Protein AF-A0A3C1JZ47-F1 (afdb_monomer)

pLDDT: mean 75.46, std 17.61, range [38.47, 93.56]

Secondary structure (DSSP, 8-state):
-----------------EEEEEEEETTTTEEEEEEEETTTEEEEEETTEEEESSHHHHHHHHHHH--S--S---SSSSTHHHHHHHHHHHHHHHHHHHT-

Nearest PDB structures (foldseek):
  8k2v-assembly1_A  TM=4.745E-01  e=4.290E+00  Homo sapiens

Structure (mmCIF, N/CA/C/O backbone):
data_AF-A0A3C1JZ47-F1
#
_entry.id   AF-A0A3C1JZ47-F1
#
loop_
_atom_site.group_PDB
_atom_site.id
_atom_site.type_symbol
_atom_site.label_atom_id
_atom_site.label_alt_id
_atom_site.label_comp_id
_atom_site.label_asym_id
_atom_site.label_entity_id
_atom_site.label_seq_id
_atom_site.pdbx_PDB_ins_code
_atom_site.Cartn_x
_atom_site.Cartn_y
_atom_site.Cartn_z
_atom_site.occupancy
_atom_site.B_iso_or_equiv
_atom_site.auth_seq_id
_atom_site.auth_comp_id
_atom_site.auth_asym_id
_atom_site.auth_atom_id
_atom_site.pdbx_PDB_model_num
ATOM 1 N N . MET A 1 1 ? -37.306 -38.841 8.068 1.00 40.56 1 MET A N 1
ATOM 2 C CA . MET A 1 1 ? -35.956 -38.270 8.244 1.00 40.56 1 MET A CA 1
ATOM 3 C C . MET A 1 1 ? -36.072 -36.810 7.842 1.00 40.56 1 MET A C 1
ATOM 5 O O . MET A 1 1 ? -36.019 -36.513 6.664 1.00 40.56 1 MET A O 1
ATOM 9 N N . THR A 1 2 ? -36.665 -35.956 8.673 1.00 45.59 2 THR A N 1
ATOM 10 C CA . THR A 1 2 ? -36.081 -35.340 9.881 1.00 45.59 2 THR A CA 1
ATOM 11 C C . THR A 1 2 ? -34.808 -34.577 9.540 1.00 45.59 2 THR A C 1
ATOM 13 O O . THR A 1 2 ? -33.796 -35.193 9.233 1.00 45.59 2 THR A O 1
ATOM 16 N N . GLY A 1 3 ? -34.884 -33.251 9.613 1.00 41.22 3 GLY A N 1
ATOM 17 C CA . GLY A 1 3 ? -33.744 -32.358 9.442 1.00 41.22 3 GLY A CA 1
ATOM 18 C C . GLY A 1 3 ? -34.155 -30.895 9.558 1.00 41.22 3 GLY A C 1
ATOM 19 O O . GLY A 1 3 ? -33.942 -30.127 8.632 1.00 41.22 3 GLY A O 1
ATOM 20 N N . ALA A 1 4 ? -34.811 -30.529 10.662 1.00 57.59 4 ALA A N 1
ATOM 21 C CA . ALA A 1 4 ? -34.908 -29.134 11.071 1.00 57.59 4 ALA A CA 1
ATOM 22 C C . ALA A 1 4 ? -33.531 -28.699 11.587 1.00 57.59 4 ALA A C 1
ATOM 24 O O . ALA A 1 4 ? -32.958 -29.399 12.421 1.00 57.59 4 ALA A O 1
ATOM 25 N N . ILE A 1 5 ? -33.023 -27.557 11.129 1.00 56.59 5 ILE A N 1
ATOM 26 C CA . ILE A 1 5 ? -31.923 -26.867 11.803 1.00 56.59 5 ILE A CA 1
ATOM 27 C C . ILE A 1 5 ? -32.477 -25.520 12.251 1.00 56.5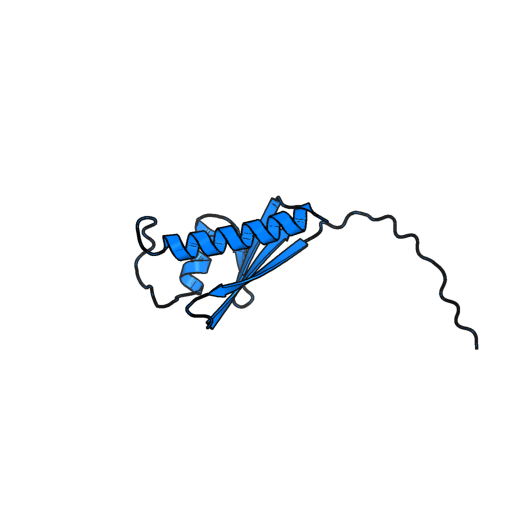9 5 ILE A C 1
ATOM 29 O O . ILE A 1 5 ? -32.847 -24.675 11.438 1.00 56.59 5 ILE A O 1
ATOM 33 N N . VAL A 1 6 ? -32.616 -25.392 13.567 1.00 50.47 6 VAL A N 1
ATOM 34 C CA . VAL A 1 6 ? -33.060 -24.197 14.279 1.00 50.47 6 VAL A CA 1
ATOM 35 C C . VAL A 1 6 ? -31.853 -23.593 14.994 1.00 50.47 6 VAL A C 1
ATOM 37 O O . VAL A 1 6 ? -31.134 -24.314 15.677 1.00 50.47 6 VAL A O 1
ATOM 40 N N . ALA A 1 7 ? -31.762 -22.266 14.864 1.00 52.81 7 ALA A N 1
ATOM 41 C CA . ALA A 1 7 ? -31.150 -21.264 15.741 1.00 52.81 7 ALA A CA 1
ATOM 42 C C . ALA A 1 7 ? -29.630 -21.245 15.937 1.00 52.81 7 ALA A C 1
ATOM 44 O O . ALA A 1 7 ? -29.087 -22.152 16.543 1.00 52.81 7 ALA A O 1
ATOM 45 N N . PHE A 1 8 ? -29.033 -20.078 15.655 1.00 45.06 8 PHE A N 1
ATOM 46 C CA . PHE A 1 8 ? -28.242 -19.335 16.641 1.00 45.06 8 PHE A CA 1
ATOM 47 C C . PHE A 1 8 ? -28.512 -17.832 16.476 1.00 45.06 8 PHE A C 1
ATOM 49 O O . PHE A 1 8 ? -28.330 -17.272 15.401 1.00 45.06 8 PHE A O 1
ATOM 56 N N . HIS A 1 9 ? -28.975 -17.188 17.550 1.00 48.25 9 HIS A N 1
ATOM 57 C CA . HIS A 1 9 ? -28.787 -15.754 17.735 1.00 48.25 9 HIS A CA 1
ATOM 58 C C . HIS A 1 9 ? -27.301 -15.588 18.050 1.00 48.25 9 HIS A C 1
ATOM 60 O O . HIS A 1 9 ? -26.900 -15.771 19.199 1.00 48.25 9 HIS A O 1
ATOM 66 N N . THR A 1 10 ? -26.466 -15.334 17.047 1.00 47.06 10 THR A N 1
ATOM 67 C CA . THR A 1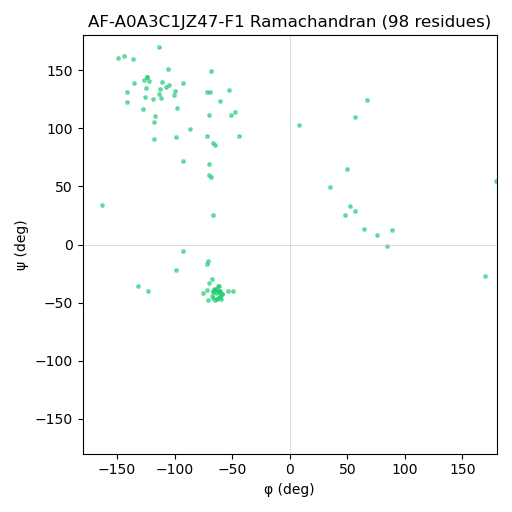 10 ? -25.129 -14.818 17.324 1.00 47.06 10 THR A CA 1
ATOM 68 C C . THR A 1 10 ? -25.333 -13.392 17.804 1.00 47.06 10 THR A C 1
ATOM 70 O O . THR A 1 10 ? -25.794 -12.529 17.056 1.00 47.06 10 THR A O 1
ATOM 73 N N . ALA A 1 11 ? -25.052 -13.147 19.081 1.00 38.47 11 ALA A N 1
ATOM 74 C CA . ALA A 1 11 ? -24.590 -11.833 19.476 1.00 38.47 11 ALA A CA 1
ATOM 75 C C . ALA A 1 11 ? -23.495 -11.460 18.468 1.00 38.47 11 ALA A C 1
ATOM 77 O O . ALA A 1 11 ? -22.497 -12.168 18.376 1.00 38.47 11 ALA A O 1
ATOM 78 N N . CYS A 1 12 ? -23.728 -10.440 17.641 1.00 48.84 12 CYS A N 1
ATOM 79 C CA . CYS A 1 12 ? -22.649 -9.813 16.894 1.00 48.84 12 CYS A CA 1
ATOM 80 C C . CYS A 1 12 ? -21.736 -9.167 17.939 1.00 48.84 12 CYS A C 1
ATOM 82 O O . CYS A 1 12 ? -21.893 -7.992 18.271 1.00 48.84 12 CYS A O 1
ATOM 84 N N . GLU A 1 13 ? -20.801 -9.942 18.487 1.00 48.38 13 GLU A N 1
ATOM 85 C CA . GLU A 1 13 ? -19.456 -9.412 18.649 1.00 48.38 13 GLU A CA 1
ATOM 86 C C . GLU A 1 13 ? -19.123 -8.865 17.261 1.00 48.38 13 GLU A C 1
ATOM 88 O O . GLU A 1 13 ? -19.180 -9.594 16.271 1.00 48.38 13 GLU A O 1
ATOM 93 N N . LYS A 1 14 ? -19.022 -7.538 17.145 1.00 52.31 14 LYS A N 1
ATOM 94 C CA . LYS A 1 14 ? -18.548 -6.930 15.909 1.00 52.31 14 LYS A CA 1
ATOM 95 C C . LYS A 1 14 ? -17.089 -7.356 15.802 1.00 52.31 14 LYS A C 1
ATOM 97 O O . LYS A 1 14 ? -16.229 -6.683 16.360 1.00 52.31 14 LYS A O 1
ATOM 102 N N . ASP A 1 15 ? -16.845 -8.521 15.209 1.00 57.88 15 ASP A N 1
ATOM 103 C CA . ASP A 1 15 ? -15.529 -8.840 14.685 1.00 57.88 15 ASP A CA 1
ATOM 104 C C . ASP A 1 15 ? -15.141 -7.681 13.768 1.00 57.88 15 ASP A C 1
ATOM 106 O O . ASP A 1 15 ? -15.996 -7.194 13.014 1.00 57.88 15 ASP A O 1
ATOM 110 N N . PRO A 1 16 ? -13.911 -7.175 13.903 1.00 62.44 16 PRO A N 1
ATOM 111 C CA . PRO A 1 16 ? -13.502 -5.984 13.196 1.00 62.44 16 PRO A CA 1
ATOM 112 C C . PRO A 1 16 ? -13.616 -6.268 11.698 1.00 62.44 16 PRO A C 1
ATOM 114 O O . PRO A 1 16 ? -13.116 -7.280 11.197 1.00 62.44 16 PRO A O 1
ATOM 117 N N . VAL A 1 17 ? -14.396 -5.441 11.002 1.00 72.44 17 VAL A N 1
ATOM 118 C CA . VAL A 1 17 ? -14.804 -5.758 9.635 1.00 72.44 17 VAL A CA 1
ATOM 119 C C . VAL A 1 17 ? -13.724 -5.265 8.689 1.00 72.44 17 VAL A C 1
ATOM 121 O O . VAL A 1 17 ? -13.635 -4.077 8.360 1.00 72.44 17 VAL A O 1
ATOM 124 N N . GLU A 1 18 ? -12.881 -6.201 8.270 1.00 84.38 18 GLU A N 1
ATOM 125 C CA . GLU A 1 18 ? -11.906 -5.962 7.219 1.00 84.38 18 GLU A CA 1
ATOM 126 C C . GLU A 1 18 ? -12.622 -5.797 5.873 1.00 84.38 18 GLU A C 1
ATOM 128 O O . GLU A 1 18 ? -13.487 -6.590 5.490 1.00 84.38 18 GLU A O 1
ATOM 133 N N . ALA A 1 19 ? -12.259 -4.746 5.145 1.00 89.81 19 ALA A N 1
ATOM 134 C CA . ALA A 1 19 ? -12.670 -4.538 3.769 1.00 89.81 19 ALA A CA 1
ATOM 135 C C . ALA A 1 19 ? -11.437 -4.358 2.894 1.00 89.81 19 ALA A C 1
ATOM 137 O O . ALA A 1 19 ? -10.538 -3.595 3.243 1.00 89.81 19 ALA A O 1
ATOM 138 N N . CYS A 1 20 ? -11.430 -5.031 1.747 1.00 90.62 20 CYS A N 1
ATOM 139 C CA . CYS A 1 20 ? -10.326 -4.999 0.804 1.00 90.62 20 CYS A CA 1
ATOM 140 C C . CYS A 1 20 ? -10.788 -4.524 -0.568 1.00 90.62 20 CYS A C 1
ATOM 142 O O . CYS A 1 20 ? -11.846 -4.928 -1.045 1.00 90.62 20 CYS A O 1
ATOM 144 N N . GLU A 1 21 ? -9.954 -3.722 -1.213 1.00 93.00 21 GLU A N 1
ATOM 145 C CA . GLU A 1 21 ? -10.100 -3.268 -2.587 1.00 93.00 21 GLU A CA 1
ATOM 146 C C . GLU A 1 21 ? -8.860 -3.645 -3.378 1.00 93.00 21 GLU A C 1
ATOM 148 O O . GLU A 1 21 ? -7.742 -3.599 -2.873 1.00 93.00 21 GLU A O 1
ATOM 153 N N . GLN A 1 22 ? -9.052 -4.003 -4.637 1.00 91.44 22 GLN A N 1
ATOM 154 C CA . GLN A 1 22 ? -7.986 -4.496 -5.490 1.00 91.44 22 GLN A CA 1
ATOM 155 C C . GLN A 1 22 ? -7.923 -3.689 -6.780 1.00 91.44 22 GLN A C 1
ATOM 157 O O . GLN A 1 22 ? -8.960 -3.335 -7.343 1.00 91.44 22 GLN A O 1
ATOM 162 N N . ASP A 1 23 ? -6.709 -3.420 -7.251 1.00 90.25 23 ASP A N 1
ATOM 163 C CA . ASP A 1 23 ? -6.482 -2.771 -8.539 1.00 90.25 23 ASP A CA 1
ATOM 164 C C . ASP A 1 23 ? -5.239 -3.331 -9.237 1.00 90.25 23 ASP A C 1
ATOM 166 O O . ASP A 1 23 ? -4.379 -3.977 -8.624 1.00 90.25 23 ASP A O 1
ATOM 170 N N . LEU A 1 24 ? -5.160 -3.083 -10.542 1.00 86.19 24 LEU A N 1
ATOM 171 C CA . LEU A 1 24 ? -4.048 -3.507 -11.375 1.00 86.19 24 LEU A CA 1
ATOM 172 C C . 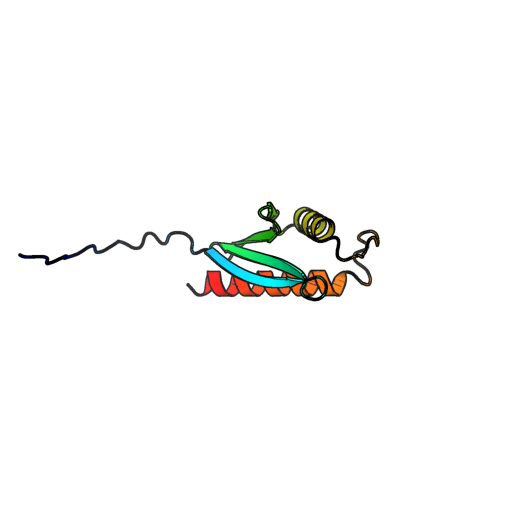LEU A 1 24 ? -3.079 -2.346 -11.630 1.00 86.19 24 LEU A C 1
ATOM 174 O O . LEU A 1 24 ? -3.445 -1.279 -12.121 1.00 86.19 24 LEU A O 1
ATOM 178 N N . PHE A 1 25 ? -1.807 -2.605 -11.365 1.00 82.88 25 PHE A N 1
ATOM 179 C CA . PHE A 1 25 ? -0.670 -1.707 -11.514 1.00 82.88 25 PHE A CA 1
ATOM 180 C C . PHE A 1 25 ? 0.277 -2.207 -12.616 1.00 82.88 25 PHE A C 1
ATOM 182 O O . PHE A 1 25 ? 0.117 -3.309 -13.151 1.00 82.88 25 PHE A O 1
ATOM 189 N N . CYS A 1 26 ? 1.250 -1.370 -12.987 1.00 79.12 26 CYS A N 1
ATOM 190 C CA . CYS A 1 26 ? 2.239 -1.643 -14.036 1.00 79.12 26 CYS A CA 1
ATOM 191 C C . CYS A 1 26 ? 1.593 -2.137 -15.356 1.00 79.12 26 CYS A C 1
ATOM 193 O O . CYS A 1 26 ? 1.741 -3.299 -15.739 1.00 79.12 26 CYS A O 1
ATOM 195 N N . ASP A 1 27 ? 0.805 -1.285 -16.024 1.00 79.19 27 ASP A N 1
ATOM 196 C CA . ASP A 1 27 ? 0.099 -1.619 -17.280 1.00 79.19 27 ASP A CA 1
ATOM 197 C C . ASP A 1 27 ? -0.840 -2.839 -17.186 1.00 79.19 27 ASP A C 1
ATOM 199 O O . ASP A 1 27 ? -1.093 -3.540 -18.169 1.00 79.19 27 ASP A O 1
ATOM 203 N N . GLY A 1 28 ? -1.387 -3.097 -15.997 1.00 78.94 28 GLY A N 1
ATOM 204 C CA . GLY A 1 28 ? -2.356 -4.169 -15.791 1.00 78.94 28 GLY A CA 1
ATOM 205 C C . GLY A 1 28 ? -1.737 -5.529 -15.451 1.00 78.94 28 GLY A C 1
ATOM 206 O O . GLY A 1 28 ? -2.426 -6.542 -15.541 1.00 78.94 28 GLY A O 1
ATOM 207 N N . THR A 1 29 ? -0.443 -5.577 -15.126 1.00 81.38 29 THR A N 1
ATOM 208 C CA . THR A 1 29 ? 0.293 -6.837 -14.921 1.00 81.38 29 THR A CA 1
ATOM 209 C C . THR A 1 29 ? 0.452 -7.230 -13.458 1.00 81.38 29 THR A C 1
ATOM 211 O O . THR A 1 29 ? 0.648 -8.411 -13.173 1.00 81.38 29 THR A O 1
ATOM 214 N N . MET A 1 30 ? 0.354 -6.269 -12.539 1.00 83.88 30 MET A N 1
ATOM 215 C CA . MET A 1 30 ? 0.583 -6.489 -11.115 1.00 83.88 30 MET A CA 1
ATOM 216 C C . MET A 1 30 ? -0.669 -6.183 -10.316 1.00 83.88 30 MET A C 1
ATOM 218 O O . MET A 1 30 ? -1.217 -5.095 -10.409 1.00 83.88 30 MET A O 1
ATOM 222 N N . GLU A 1 31 ? -1.127 -7.143 -9.527 1.00 88.81 31 GLU A N 1
ATOM 223 C CA . GLU A 1 31 ? -2.346 -7.012 -8.738 1.00 88.81 31 GLU A CA 1
ATOM 224 C C . GLU A 1 31 ? -1.997 -6.620 -7.304 1.00 88.81 31 GLU A C 1
ATOM 226 O O . GLU A 1 31 ? -1.324 -7.372 -6.598 1.00 88.81 31 GLU A O 1
ATOM 231 N N . VAL A 1 32 ? -2.452 -5.444 -6.875 1.00 90.50 32 VAL A N 1
ATOM 232 C CA . VAL A 1 32 ? -2.268 -4.957 -5.504 1.00 90.50 32 VAL A CA 1
ATOM 233 C C . VAL A 1 32 ? -3.624 -4.896 -4.834 1.00 90.50 32 VAL A C 1
ATOM 235 O O . VAL A 1 32 ? -4.589 -4.383 -5.398 1.00 90.50 32 VAL A O 1
ATOM 238 N N . THR A 1 33 ? -3.690 -5.408 -3.612 1.00 92.69 33 THR A N 1
ATOM 239 C CA . THR A 1 33 ? -4.894 -5.356 -2.782 1.00 92.69 33 THR A CA 1
ATOM 240 C C . THR A 1 33 ? -4.632 -4.438 -1.598 1.00 92.69 33 THR A C 1
ATOM 242 O O . THR A 1 33 ? -3.659 -4.643 -0.890 1.00 92.69 33 THR A O 1
ATOM 245 N N . ALA A 1 34 ? -5.461 -3.429 -1.367 1.00 93.38 34 ALA A N 1
ATOM 246 C CA . ALA A 1 34 ? -5.457 -2.637 -0.144 1.00 93.38 34 ALA A CA 1
ATOM 247 C C . ALA A 1 34 ? -6.571 -3.131 0.775 1.00 93.38 34 ALA A C 1
ATOM 249 O O . ALA A 1 34 ? -7.704 -3.269 0.331 1.00 93.38 34 ALA A O 1
ATOM 250 N N . CYS A 1 35 ? -6.272 -3.364 2.043 1.00 91.56 35 CYS A N 1
ATOM 251 C CA . CYS A 1 35 ? -7.227 -3.800 3.050 1.00 91.56 35 CYS A CA 1
ATOM 252 C C . CYS A 1 35 ? -7.221 -2.823 4.220 1.00 91.56 35 CYS A C 1
ATOM 254 O O . CYS A 1 35 ? -6.176 -2.286 4.580 1.00 91.56 35 CYS A O 1
ATOM 256 N N . CYS A 1 36 ? -8.388 -2.589 4.810 1.00 92.31 36 CYS A N 1
ATOM 257 C CA . CYS A 1 36 ? -8.541 -1.793 6.016 1.00 92.31 36 CYS A CA 1
ATOM 258 C C . CYS A 1 36 ? -9.487 -2.480 6.991 1.00 92.31 36 CYS A C 1
ATOM 260 O O . CYS A 1 36 ? -10.555 -2.951 6.601 1.00 92.31 36 CYS A O 1
ATOM 262 N N . THR A 1 37 ? -9.123 -2.436 8.263 1.00 88.94 37 THR A N 1
ATOM 263 C CA . THR A 1 37 ? -9.899 -2.972 9.376 1.00 88.94 37 THR A CA 1
ATOM 264 C C . THR A 1 37 ? -10.369 -1.823 10.264 1.00 88.94 37 THR A C 1
ATOM 266 O O . THR A 1 37 ? -9.588 -0.930 10.603 1.00 88.94 37 THR A O 1
ATOM 269 N N . ASP A 1 38 ? -11.672 -1.800 10.560 1.00 84.19 38 ASP A N 1
ATOM 270 C CA . ASP A 1 38 ? -12.381 -0.734 11.289 1.00 84.19 38 ASP A CA 1
ATOM 271 C C . ASP A 1 38 ? -12.086 0.700 10.795 1.00 84.19 38 ASP A C 1
ATOM 273 O O . ASP A 1 38 ? -12.188 1.684 11.531 1.00 84.19 38 ASP A O 1
ATOM 277 N N . GLY A 1 39 ? -11.686 0.839 9.528 1.00 78.88 39 GLY A N 1
ATOM 278 C CA . GLY A 1 39 ? -11.300 2.114 8.932 1.00 78.88 39 GLY A CA 1
ATOM 279 C C . GLY A 1 39 ? -10.048 2.771 9.533 1.00 78.88 39 GLY A C 1
ATOM 280 O O . GLY A 1 39 ? -9.819 3.959 9.265 1.00 78.88 39 GLY A O 1
ATOM 281 N N . THR A 1 40 ? -9.252 2.056 10.332 1.00 83.31 40 THR A N 1
ATOM 282 C CA . THR A 1 40 ? -8.025 2.571 10.970 1.00 83.31 40 THR A CA 1
ATOM 283 C C . THR A 1 40 ? -6.786 1.763 10.635 1.00 83.31 40 THR A C 1
ATOM 285 O O . THR A 1 40 ? -5.735 2.358 10.404 1.00 83.31 40 THR A O 1
ATOM 288 N N . ASP A 1 41 ? -6.901 0.441 10.588 1.00 89.50 41 ASP A N 1
ATOM 289 C CA . ASP A 1 41 ? -5.767 -0.457 10.394 1.00 89.50 41 ASP A CA 1
ATOM 290 C C . ASP A 1 41 ? -5.699 -0.873 8.931 1.00 89.50 41 ASP A C 1
ATOM 292 O O . ASP A 1 41 ? -6.370 -1.810 8.506 1.00 89.50 41 ASP A O 1
ATOM 296 N N . CYS A 1 42 ? -4.925 -0.116 8.156 1.00 91.31 42 CYS A N 1
ATOM 297 C CA . CYS A 1 42 ? -4.837 -0.249 6.710 1.00 91.31 42 CYS A CA 1
ATOM 298 C C . CYS A 1 42 ? -3.470 -0.786 6.260 1.00 91.31 42 CYS A C 1
ATOM 300 O O . CYS A 1 42 ? -2.420 -0.392 6.777 1.00 91.31 42 CYS A O 1
ATOM 302 N N . TYR A 1 43 ? -3.480 -1.678 5.274 1.00 93.31 43 TYR A N 1
ATOM 303 C CA . TYR A 1 43 ? -2.288 -2.288 4.694 1.00 93.31 43 TYR A CA 1
ATOM 304 C C . TYR A 1 43 ? -2.507 -2.628 3.218 1.00 93.31 43 TYR A C 1
ATOM 306 O O . TYR A 1 43 ? -3.634 -2.748 2.744 1.00 93.31 43 TYR A O 1
ATOM 314 N N . TYR A 1 44 ? -1.415 -2.799 2.485 1.00 93.56 44 TYR A N 1
ATOM 315 C CA . TYR A 1 44 ? -1.412 -3.307 1.121 1.00 93.56 44 TYR A CA 1
ATOM 316 C C . TYR A 1 44 ? -0.896 -4.741 1.112 1.00 93.56 44 TYR A C 1
ATOM 318 O O . TYR A 1 44 ? -0.055 -5.116 1.920 1.00 93.56 44 TYR A O 1
ATOM 326 N N . THR A 1 45 ? -1.354 -5.536 0.161 1.00 93.44 45 THR A N 1
ATOM 327 C CA . THR A 1 45 ? -0.885 -6.888 -0.097 1.00 93.44 45 THR A CA 1
ATOM 328 C C . THR A 1 45 ? -0.483 -6.989 -1.554 1.00 93.44 45 THR A C 1
ATOM 330 O O . THR A 1 45 ? -1.266 -6.676 -2.455 1.00 93.44 45 THR A O 1
ATOM 333 N N . TYR A 1 46 ? 0.736 -7.456 -1.781 1.00 91.56 46 TYR A N 1
ATOM 334 C CA . TYR A 1 46 ? 1.257 -7.745 -3.106 1.00 91.56 46 TYR A CA 1
ATOM 335 C C . TYR A 1 46 ? 2.102 -9.017 -3.046 1.00 91.56 46 TYR A C 1
ATOM 337 O O . TYR A 1 46 ? 2.928 -9.183 -2.153 1.00 91.56 46 TYR A O 1
ATOM 345 N N . ASN A 1 47 ? 1.863 -9.948 -3.973 1.00 88.44 47 ASN A N 1
ATOM 346 C CA . ASN A 1 47 ? 2.581 -11.227 -4.060 1.00 88.44 47 ASN A CA 1
ATOM 347 C C . ASN A 1 47 ? 2.608 -12.041 -2.740 1.00 88.44 47 ASN A C 1
ATOM 349 O O . ASN A 1 47 ? 3.581 -12.728 -2.431 1.00 88.44 47 ASN A O 1
ATOM 353 N N . GLY A 1 48 ? 1.540 -11.946 -1.939 1.00 87.38 48 GLY A N 1
ATOM 354 C CA . GLY A 1 48 ? 1.426 -12.616 -0.637 1.00 87.38 48 GLY A CA 1
ATOM 355 C C . GLY A 1 48 ? 2.234 -11.974 0.498 1.00 87.38 48 GLY A C 1
ATOM 356 O O . GLY A 1 48 ? 2.317 -12.561 1.574 1.00 87.38 48 GLY A O 1
ATOM 357 N N . GLN A 1 49 ? 2.824 -10.799 0.268 1.00 91.88 49 GLN A N 1
ATOM 358 C CA . GLN A 1 49 ? 3.487 -9.993 1.285 1.00 91.88 49 GLN A CA 1
ATOM 359 C C . GLN A 1 49 ? 2.616 -8.792 1.656 1.00 91.88 49 GLN A C 1
ATOM 361 O O . GLN A 1 49 ? 2.037 -8.144 0.784 1.00 91.88 49 GLN A O 1
ATOM 366 N N . GLU A 1 50 ? 2.543 -8.507 2.953 1.00 92.81 50 GLU A N 1
ATOM 367 C CA . GLU A 1 50 ? 1.834 -7.355 3.502 1.00 92.81 50 GLU A CA 1
ATOM 368 C C . GLU A 1 50 ? 2.788 -6.169 3.669 1.00 92.81 50 GLU A C 1
ATOM 370 O O . GLU A 1 50 ? 3.928 -6.310 4.120 1.00 92.81 50 GLU A O 1
ATOM 375 N N . TYR A 1 51 ? 2.293 -4.988 3.325 1.00 92.69 51 TYR A N 1
ATOM 376 C CA . TYR A 1 51 ? 3.001 -3.722 3.369 1.00 92.69 51 TYR A CA 1
ATOM 377 C C . TYR A 1 51 ? 2.152 -2.735 4.173 1.00 92.69 51 TYR A C 1
ATOM 379 O O . TYR A 1 51 ? 1.034 -2.418 3.762 1.00 92.69 51 TYR A O 1
ATOM 387 N N . PRO A 1 52 ? 2.627 -2.246 5.327 1.00 92.25 52 PRO A N 1
ATOM 388 C CA . PRO A 1 52 ? 1.840 -1.333 6.149 1.00 92.25 52 PRO A CA 1
ATOM 389 C C . PRO A 1 52 ? 1.660 0.023 5.454 1.00 92.25 52 PRO A C 1
ATOM 391 O O . PRO A 1 52 ? 2.574 0.477 4.760 1.00 92.25 52 PRO A O 1
ATOM 394 N N . ASP A 1 53 ? 0.532 0.704 5.700 1.00 89.06 53 ASP A N 1
ATOM 395 C CA . ASP A 1 53 ? 0.272 2.076 5.227 1.00 89.06 53 ASP A CA 1
ATOM 396 C C . ASP A 1 53 ? 1.149 3.108 5.967 1.00 89.06 53 ASP A C 1
ATOM 398 O O . ASP A 1 53 ? 0.721 3.888 6.814 1.00 89.06 53 ASP A O 1
ATOM 402 N N . THR A 1 54 ? 2.447 3.053 5.689 1.00 88.75 54 THR A N 1
ATOM 403 C CA . T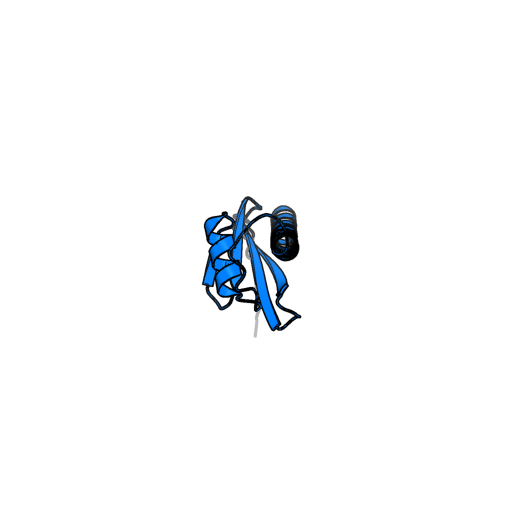HR A 1 54 ? 3.483 3.956 6.193 1.00 88.75 54 THR A CA 1
ATOM 404 C C . THR A 1 54 ? 4.397 4.335 5.040 1.00 88.75 54 THR A C 1
ATOM 406 O O . THR A 1 54 ? 4.489 3.599 4.061 1.00 88.75 54 THR A O 1
ATOM 409 N N . GLU A 1 55 ? 5.138 5.436 5.166 1.00 84.19 55 GLU A N 1
ATOM 410 C CA . GLU A 1 55 ? 6.094 5.850 4.128 1.00 84.19 55 GLU A CA 1
ATOM 411 C C . GLU A 1 55 ? 7.080 4.729 3.758 1.00 84.19 55 GLU A C 1
ATOM 413 O O . GLU A 1 55 ? 7.350 4.518 2.579 1.00 84.19 55 GLU A O 1
ATOM 418 N N . GLN A 1 56 ? 7.565 3.970 4.750 1.00 85.62 56 GLN A N 1
ATOM 419 C CA . GLN A 1 56 ? 8.476 2.850 4.512 1.00 85.62 56 GLN A CA 1
ATOM 420 C C . GLN A 1 56 ? 7.772 1.664 3.843 1.00 85.62 56 GLN A C 1
ATOM 422 O O . GLN A 1 56 ? 8.273 1.156 2.851 1.00 85.62 56 GLN A O 1
ATOM 427 N N . GLY A 1 57 ? 6.603 1.242 4.340 1.00 87.25 57 GLY A N 1
ATOM 428 C CA . GLY A 1 57 ? 5.867 0.121 3.744 1.00 87.25 57 GLY A CA 1
ATOM 429 C C . GLY A 1 57 ? 5.428 0.407 2.307 1.00 87.25 57 GLY A C 1
ATOM 430 O O . GLY A 1 57 ? 5.483 -0.470 1.450 1.00 87.25 57 GLY A O 1
ATOM 431 N N . LEU A 1 58 ? 5.075 1.658 2.018 1.00 85.06 58 LEU A N 1
ATOM 432 C CA . LEU A 1 58 ? 4.723 2.102 0.677 1.00 85.06 58 LEU A CA 1
ATOM 433 C C . LEU A 1 58 ? 5.949 2.177 -0.241 1.00 85.06 58 LEU A C 1
ATOM 435 O O . LEU A 1 58 ? 5.860 1.779 -1.399 1.00 85.06 58 LEU A O 1
ATOM 439 N N . ALA A 1 59 ? 7.099 2.633 0.267 1.00 84.00 59 ALA A N 1
ATOM 440 C CA . ALA A 1 59 ? 8.365 2.563 -0.462 1.00 84.00 59 ALA A CA 1
ATOM 441 C C . ALA A 1 59 ? 8.745 1.109 -0.790 1.00 84.00 59 ALA A C 1
A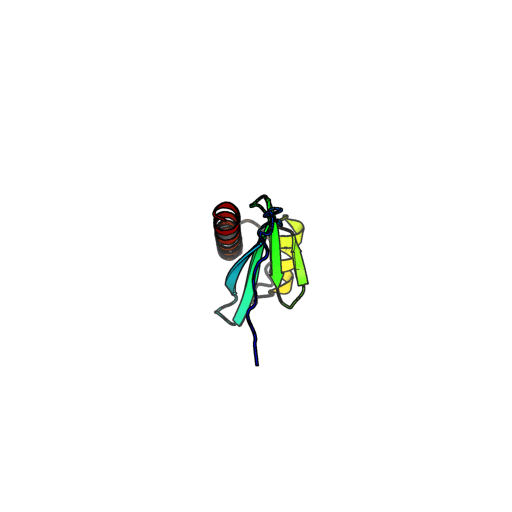TOM 443 O O . ALA A 1 59 ? 9.071 0.819 -1.938 1.00 84.00 59 ALA A O 1
ATOM 444 N N . ASP A 1 60 ? 8.620 0.197 0.178 1.00 88.62 60 ASP A N 1
ATOM 445 C CA . ASP A 1 60 ? 8.899 -1.231 0.004 1.00 88.62 60 ASP A CA 1
ATOM 446 C C . ASP A 1 60 ? 7.934 -1.878 -1.011 1.00 88.62 60 ASP A C 1
ATOM 448 O O . ASP A 1 60 ? 8.351 -2.709 -1.818 1.00 88.62 60 ASP A O 1
ATOM 452 N N . LEU A 1 61 ? 6.653 -1.485 -1.013 1.00 88.06 61 LEU A N 1
ATOM 453 C CA . LEU A 1 61 ? 5.666 -1.937 -2.002 1.00 88.06 61 LEU A CA 1
ATOM 454 C C . LEU A 1 61 ? 6.026 -1.450 -3.406 1.00 88.06 61 LEU A C 1
ATOM 456 O O . LEU A 1 61 ? 6.013 -2.229 -4.353 1.00 88.06 61 LEU A O 1
ATOM 460 N N . VAL A 1 62 ? 6.347 -0.164 -3.547 1.00 83.31 62 VAL A N 1
ATOM 461 C CA . VAL A 1 62 ? 6.749 0.432 -4.828 1.00 83.31 62 VAL A CA 1
ATOM 462 C C . VAL A 1 62 ? 8.018 -0.236 -5.361 1.00 83.31 62 VAL A C 1
ATOM 464 O O . VAL A 1 62 ? 8.106 -0.508 -6.557 1.00 83.31 62 VAL A O 1
ATOM 467 N N . GLU A 1 63 ? 8.974 -0.539 -4.482 1.00 84.31 63 GLU A N 1
ATOM 468 C CA . GLU A 1 63 ? 10.194 -1.265 -4.835 1.00 84.31 63 GLU A CA 1
ATOM 469 C C . GLU A 1 63 ? 9.892 -2.713 -5.250 1.00 84.31 63 GLU A C 1
ATOM 471 O O . GLU A 1 63 ? 10.449 -3.195 -6.232 1.00 84.31 63 GLU A O 1
ATOM 476 N N . ALA A 1 64 ? 8.963 -3.392 -4.569 1.00 87.50 64 ALA A N 1
ATOM 477 C CA . ALA A 1 64 ? 8.545 -4.752 -4.911 1.00 87.50 64 ALA A CA 1
ATOM 478 C C . ALA A 1 64 ? 7.737 -4.837 -6.215 1.00 87.50 64 ALA A C 1
ATOM 480 O O . ALA A 1 64 ? 7.823 -5.840 -6.928 1.00 87.50 64 ALA A O 1
ATOM 481 N N . LEU A 1 65 ? 6.952 -3.803 -6.523 1.00 82.31 65 LEU A N 1
ATOM 482 C CA . LEU A 1 65 ? 6.231 -3.691 -7.786 1.00 82.31 65 LEU A CA 1
ATOM 483 C C . LEU A 1 65 ? 7.186 -3.511 -8.964 1.00 82.31 65 LEU A C 1
ATOM 485 O O . LEU A 1 65 ? 6.841 -3.926 -10.057 1.00 82.31 65 LEU A O 1
ATOM 489 N N . ASP A 1 66 ? 8.363 -2.904 -8.772 1.00 76.19 66 ASP A N 1
ATOM 490 C CA . ASP A 1 66 ? 9.415 -2.763 -9.794 1.00 76.19 66 ASP A CA 1
ATOM 491 C C . ASP A 1 66 ? 8.856 -2.557 -11.221 1.00 76.19 66 ASP A C 1
ATOM 493 O O . ASP A 1 66 ? 9.223 -3.267 -12.159 1.00 76.19 66 ASP A O 1
ATOM 497 N N . CYS A 1 67 ? 7.906 -1.619 -11.400 1.00 72.69 67 CYS A N 1
ATOM 498 C CA . CYS A 1 67 ? 7.162 -1.408 -12.658 1.00 72.69 67 CYS A CA 1
ATOM 499 C C . CYS A 1 67 ? 8.051 -0.899 -13.828 1.00 72.69 67 CYS A C 1
ATOM 501 O O . CYS A 1 67 ? 7.575 -0.208 -14.728 1.00 72.69 67 CYS A O 1
ATOM 503 N N . GLY A 1 68 ? 9.361 -1.163 -13.824 1.00 58.56 68 GLY A N 1
ATOM 504 C CA . GLY A 1 68 ? 10.346 -0.650 -14.776 1.00 58.56 68 GLY A CA 1
A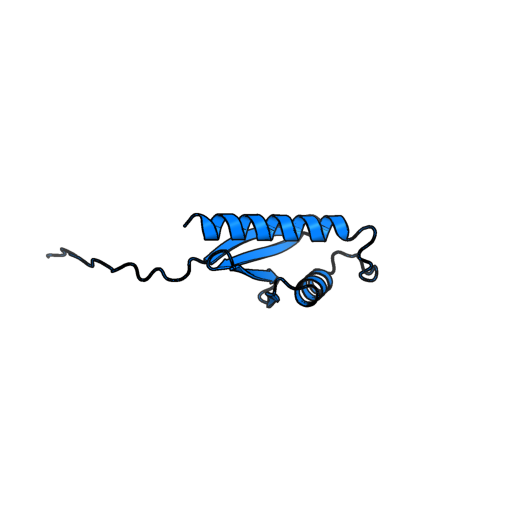TOM 505 C C . GLY A 1 68 ? 10.883 0.740 -14.424 1.00 58.56 68 GLY A C 1
ATOM 506 O O . GLY A 1 68 ? 11.763 1.258 -15.113 1.00 58.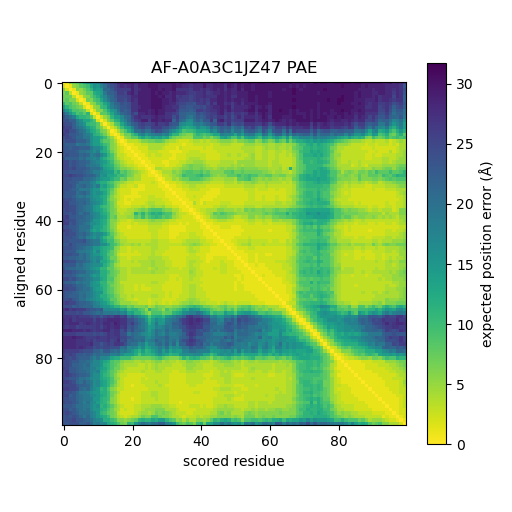56 68 GLY A O 1
ATOM 507 N N . THR A 1 69 ? 10.409 1.346 -13.336 1.00 51.94 69 THR A N 1
ATOM 508 C CA . THR A 1 69 ? 10.918 2.603 -12.787 1.00 51.94 69 THR A CA 1
ATOM 509 C C . THR A 1 69 ? 11.989 2.336 -11.736 1.00 51.94 69 THR A C 1
ATOM 511 O O . THR A 1 69 ? 11.837 2.650 -10.560 1.00 51.94 69 THR A O 1
ATOM 514 N N . THR A 1 70 ? 13.171 1.898 -12.176 1.00 43.97 70 THR A N 1
ATOM 515 C CA . THR A 1 70 ? 14.421 2.156 -11.439 1.00 43.97 70 THR A CA 1
ATOM 516 C C . THR A 1 70 ? 14.747 3.658 -11.507 1.00 43.97 70 THR A C 1
ATOM 518 O O . THR A 1 70 ? 15.772 4.092 -12.027 1.00 43.97 70 THR A O 1
ATOM 521 N N . LYS A 1 71 ? 13.832 4.503 -11.035 1.00 44.25 71 LYS A N 1
ATOM 522 C CA . LYS A 1 71 ? 14.068 5.912 -10.758 1.00 44.25 71 LYS A CA 1
ATOM 523 C C . LYS A 1 71 ? 13.843 6.071 -9.271 1.00 44.25 71 LYS A C 1
ATOM 525 O O . LYS A 1 71 ? 12.716 6.266 -8.831 1.00 44.25 71 LYS A O 1
ATOM 530 N N . SER A 1 72 ? 14.946 5.901 -8.539 1.00 41.81 72 SER A N 1
ATOM 531 C CA . SER A 1 72 ? 15.238 6.538 -7.252 1.00 41.81 72 SER A CA 1
ATOM 532 C C . SER A 1 72 ? 14.041 7.298 -6.701 1.00 41.81 72 SER A C 1
ATOM 534 O O . SER A 1 72 ? 13.768 8.384 -7.217 1.00 41.81 72 SER A O 1
ATOM 536 N N . ILE A 1 73 ? 13.353 6.712 -5.711 1.00 46.69 73 ILE A N 1
ATOM 537 C CA . ILE A 1 73 ? 12.222 7.293 -4.979 1.00 46.69 73 ILE A CA 1
ATOM 538 C C . ILE A 1 73 ? 12.572 8.745 -4.645 1.00 46.69 73 ILE A C 1
ATOM 540 O O . ILE A 1 73 ? 13.275 9.053 -3.690 1.00 46.69 73 ILE A O 1
ATOM 544 N N . SER A 1 74 ? 12.152 9.636 -5.527 1.00 46.38 74 SER A N 1
ATOM 545 C CA . SER A 1 74 ? 12.193 11.074 -5.372 1.00 46.38 74 SER A CA 1
ATOM 546 C C . SER A 1 74 ? 10.723 11.408 -5.425 1.00 46.38 74 SER A C 1
ATOM 548 O O . SER A 1 74 ? 10.089 11.252 -6.471 1.00 46.38 74 SER A O 1
ATOM 550 N N . ILE A 1 75 ? 10.168 11.714 -4.259 1.00 52.06 75 ILE A N 1
ATOM 551 C CA . ILE A 1 75 ? 8.774 12.109 -4.057 1.00 52.06 75 ILE A CA 1
ATOM 552 C C . ILE A 1 75 ? 8.602 13.509 -4.675 1.00 52.06 75 ILE A C 1
ATOM 554 O O . ILE A 1 75 ? 8.422 14.474 -3.952 1.00 52.06 75 ILE A O 1
ATOM 558 N N . ASP A 1 76 ? 8.850 13.665 -5.982 1.00 50.09 76 ASP A N 1
ATOM 559 C CA . ASP A 1 76 ? 8.836 14.978 -6.644 1.00 50.09 76 ASP A CA 1
ATOM 560 C C . ASP A 1 76 ? 8.741 14.908 -8.191 1.00 50.09 76 ASP A C 1
ATOM 562 O O . ASP A 1 76 ? 9.321 15.744 -8.878 1.00 50.09 76 ASP A O 1
ATOM 566 N N . GLY A 1 77 ? 8.035 13.939 -8.809 1.00 48.84 77 GLY A N 1
ATOM 567 C CA . GLY A 1 77 ? 7.734 14.162 -10.243 1.00 48.84 77 GLY A CA 1
ATOM 568 C C . 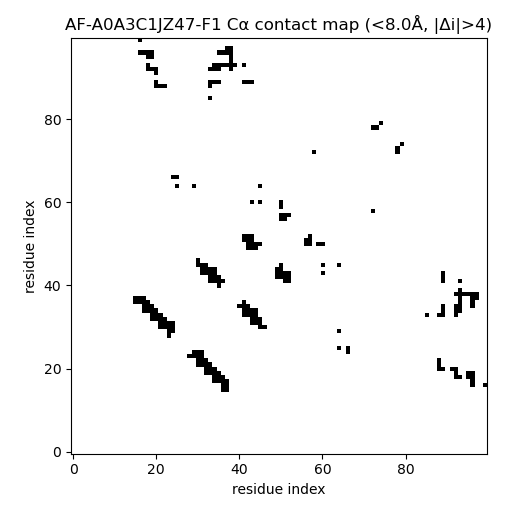GLY A 1 77 ? 7.160 13.068 -11.146 1.00 48.84 77 GLY A C 1
ATOM 569 O O . GLY A 1 77 ? 6.499 13.424 -12.116 1.00 48.84 77 GLY A O 1
ATOM 570 N N . GLU A 1 78 ? 7.373 11.771 -10.899 1.00 48.97 78 GLU A N 1
ATOM 571 C CA . GLU A 1 78 ? 6.807 10.699 -11.764 1.00 48.97 78 GLU A CA 1
ATOM 572 C C . GLU A 1 78 ? 6.110 9.586 -10.968 1.00 48.97 78 GLU A C 1
ATOM 574 O O . GLU A 1 78 ? 5.052 9.110 -11.377 1.00 48.97 78 GLU A O 1
ATOM 579 N N . ASN A 1 79 ? 6.623 9.228 -9.786 1.00 54.50 79 ASN A N 1
ATOM 580 C CA . ASN A 1 79 ? 5.963 8.245 -8.920 1.00 54.50 79 ASN A CA 1
ATOM 581 C C . ASN A 1 79 ? 4.671 8.777 -8.274 1.00 54.50 79 ASN A C 1
ATOM 583 O O . ASN A 1 79 ? 3.873 7.974 -7.796 1.00 54.50 79 ASN A O 1
ATOM 587 N N . ASP A 1 80 ? 4.431 10.096 -8.297 1.00 60.50 80 ASP A N 1
ATOM 588 C CA . ASP A 1 80 ? 3.209 10.732 -7.777 1.00 60.50 80 ASP A CA 1
ATOM 589 C C . ASP A 1 80 ? 1.939 10.052 -8.288 1.00 60.50 80 ASP A C 1
ATOM 591 O O . ASP A 1 80 ? 1.010 9.816 -7.526 1.00 60.50 80 ASP A O 1
ATOM 595 N N . SER A 1 81 ? 1.908 9.656 -9.564 1.00 69.31 81 SER A N 1
ATOM 596 C CA . SER A 1 81 ? 0.717 9.014 -10.130 1.00 69.31 81 SER A CA 1
ATOM 597 C C . SER A 1 81 ? 0.439 7.651 -9.490 1.00 69.31 81 SER A C 1
ATOM 599 O O . SER A 1 81 ? -0.714 7.328 -9.227 1.00 69.31 81 SER A O 1
ATOM 601 N N . MET A 1 82 ? 1.477 6.864 -9.188 1.00 75.44 82 MET A N 1
ATOM 602 C CA . MET A 1 82 ? 1.310 5.548 -8.566 1.00 75.44 82 MET A CA 1
ATOM 603 C C . MET A 1 82 ? 0.974 5.666 -7.081 1.00 75.44 82 MET A C 1
ATOM 605 O O . MET A 1 82 ? 0.067 4.985 -6.611 1.00 75.44 82 MET A O 1
ATOM 609 N N . PHE A 1 83 ? 1.639 6.577 -6.367 1.00 78.00 83 PHE A N 1
ATOM 610 C CA . PHE A 1 83 ? 1.312 6.883 -4.975 1.00 78.00 83 PHE A CA 1
ATOM 611 C C . PHE A 1 83 ? -0.136 7.374 -4.830 1.00 78.00 83 PHE A C 1
ATOM 613 O O . PHE A 1 83 ? -0.844 6.911 -3.941 1.00 78.00 83 PHE A O 1
ATOM 620 N N . VAL A 1 84 ? -0.613 8.235 -5.735 1.00 82.44 84 VAL A N 1
ATOM 621 C CA . VAL A 1 84 ? -2.006 8.714 -5.746 1.00 82.44 84 VAL A CA 1
ATOM 622 C C . VAL A 1 84 ? -2.999 7.577 -5.996 1.00 82.44 84 VAL A C 1
ATOM 624 O O . VAL A 1 84 ? -4.041 7.527 -5.340 1.00 82.44 84 VAL A O 1
ATOM 627 N N . ILE A 1 85 ? -2.701 6.653 -6.915 1.00 84.00 85 ILE A N 1
ATOM 628 C CA . ILE A 1 85 ? -3.577 5.500 -7.178 1.00 84.00 85 ILE A CA 1
ATOM 629 C C . ILE A 1 85 ? -3.600 4.556 -5.968 1.00 84.00 85 ILE A C 1
ATOM 631 O O . ILE A 1 85 ? -4.683 4.146 -5.557 1.00 84.00 85 ILE A O 1
ATOM 635 N N . LEU A 1 86 ? -2.445 4.264 -5.358 1.00 86.44 86 LEU A N 1
ATOM 636 C CA . LEU A 1 86 ? -2.354 3.439 -4.146 1.00 86.44 86 LEU A CA 1
ATOM 637 C C . LEU A 1 86 ? -3.143 4.057 -2.985 1.00 86.44 86 LEU A C 1
ATOM 639 O O . LEU A 1 86 ? -3.970 3.376 -2.384 1.00 86.44 86 LEU A O 1
ATOM 643 N N . GLN A 1 87 ? -2.976 5.358 -2.735 1.00 87.19 87 GLN A N 1
ATOM 644 C CA . GLN A 1 87 ? -3.753 6.066 -1.716 1.00 87.19 87 GLN A CA 1
ATOM 645 C C . GLN A 1 87 ? -5.252 6.023 -2.017 1.00 87.19 87 GLN A C 1
ATOM 647 O O . GLN A 1 87 ? -6.040 5.701 -1.135 1.00 87.19 87 GLN A O 1
ATOM 652 N N . SER A 1 88 ? -5.651 6.258 -3.271 1.00 89.44 88 SER A N 1
ATOM 653 C CA . SER A 1 88 ? -7.062 6.177 -3.672 1.00 89.44 88 SER A CA 1
ATOM 654 C C . SER A 1 88 ? -7.639 4.772 -3.466 1.00 89.44 88 SER A C 1
ATOM 656 O O . SER A 1 88 ? -8.811 4.627 -3.121 1.00 89.44 88 SER A O 1
ATOM 658 N N . LEU A 1 89 ? -6.840 3.725 -3.692 1.00 91.00 89 LEU A N 1
ATOM 659 C CA . LEU A 1 89 ? -7.243 2.338 -3.468 1.00 91.00 89 LEU A CA 1
ATOM 660 C C . LEU A 1 89 ? -7.456 2.056 -1.977 1.00 91.00 89 LEU A C 1
ATOM 662 O O . LEU A 1 89 ? -8.482 1.496 -1.590 1.00 91.00 89 LEU A O 1
ATOM 666 N N . LEU A 1 90 ? -6.520 2.504 -1.142 1.00 90.62 90 LEU A N 1
ATOM 667 C CA . LEU A 1 90 ? -6.600 2.370 0.307 1.00 90.62 90 LEU A CA 1
ATOM 668 C C . LEU A 1 90 ? -7.772 3.167 0.893 1.00 90.62 90 LEU A C 1
ATOM 670 O O . LEU A 1 90 ? -8.482 2.672 1.764 1.00 90.62 90 LEU A O 1
ATOM 674 N N . GLU A 1 91 ? -8.036 4.371 0.383 1.00 90.50 91 GLU A N 1
ATOM 675 C CA . GLU A 1 91 ? -9.196 5.170 0.781 1.00 90.50 91 GLU A CA 1
ATOM 676 C C . GLU A 1 91 ? -10.516 4.460 0.465 1.00 90.50 91 GLU A C 1
ATOM 678 O O . GLU A 1 91 ? -11.418 4.461 1.303 1.00 90.50 91 GLU A O 1
ATOM 683 N N . LYS A 1 92 ? -10.635 3.782 -0.685 1.00 89.06 92 LYS A N 1
ATOM 684 C CA . LYS A 1 92 ? -11.825 2.969 -0.992 1.00 89.06 92 LYS A CA 1
ATOM 685 C C . LYS A 1 92 ? -11.985 1.810 -0.009 1.00 89.06 92 LYS A C 1
ATOM 687 O O . LYS A 1 92 ? -13.081 1.622 0.521 1.00 89.06 92 LYS A O 1
ATOM 692 N N . ALA A 1 93 ? -10.908 1.073 0.275 1.00 90.06 93 ALA A N 1
ATOM 693 C CA . ALA A 1 93 ? -10.927 -0.017 1.255 1.00 90.06 93 ALA A CA 1
ATOM 694 C C . ALA A 1 93 ? -11.349 0.503 2.639 1.00 90.06 93 ALA A C 1
ATOM 696 O O . ALA A 1 93 ? -12.214 -0.065 3.308 1.00 90.06 93 ALA A O 1
ATOM 697 N N . ARG A 1 94 ? -10.822 1.666 3.027 1.00 89.69 94 ARG A N 1
ATOM 698 C CA . ARG A 1 94 ? -11.166 2.358 4.267 1.00 89.69 94 ARG A CA 1
ATOM 699 C C . ARG A 1 94 ? -12.633 2.768 4.319 1.00 89.69 94 ARG A C 1
ATOM 701 O O . ARG A 1 94 ? -13.287 2.577 5.344 1.00 89.69 94 ARG A O 1
ATOM 708 N N . GLU A 1 95 ? -13.167 3.353 3.252 1.00 88.94 95 GLU A N 1
ATOM 709 C CA . GLU A 1 95 ? -14.581 3.721 3.180 1.00 88.94 95 GLU A CA 1
ATOM 710 C C . GLU A 1 95 ? -15.493 2.501 3.294 1.00 88.94 95 GLU A C 1
ATOM 712 O O . GLU A 1 95 ? -16.516 2.568 3.972 1.00 88.94 95 GLU A O 1
ATOM 717 N N . LEU A 1 96 ? -15.134 1.391 2.650 1.00 85.75 96 LEU A N 1
ATOM 718 C CA . LEU A 1 96 ? -15.898 0.151 2.727 1.00 85.75 96 LEU A CA 1
ATOM 719 C C . LEU A 1 96 ? -15.863 -0.453 4.126 1.00 85.75 96 LEU A C 1
ATOM 721 O O . LEU A 1 96 ? -16.904 -0.885 4.612 1.00 85.75 96 LEU A O 1
ATOM 725 N N . SER A 1 97 ? -14.708 -0.434 4.791 1.00 85.12 97 SER A N 1
ATOM 726 C CA . SER A 1 97 ? -14.582 -0.895 6.177 1.00 85.12 97 SER A CA 1
ATOM 727 C C . SER A 1 97 ? -15.436 -0.042 7.126 1.00 85.12 97 SER A C 1
ATOM 729 O O . SER A 1 97 ? -16.155 -0.576 7.961 1.00 85.12 97 SER A O 1
ATOM 731 N 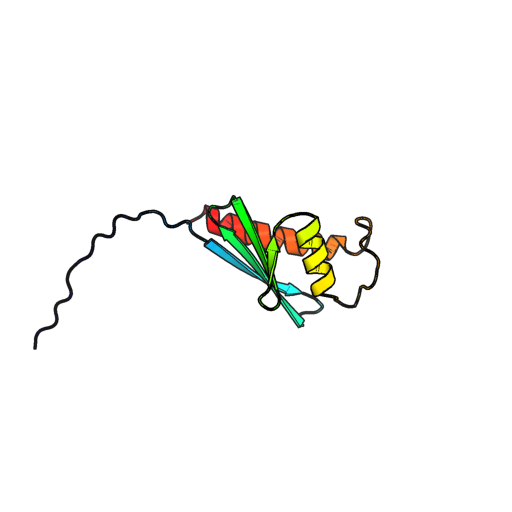N . ASN A 1 98 ? -15.483 1.280 6.922 1.00 82.12 98 ASN A N 1
ATOM 732 C CA . ASN A 1 98 ? -16.305 2.193 7.729 1.00 82.12 98 ASN A CA 1
ATOM 733 C C . ASN A 1 98 ? -17.824 2.098 7.482 1.00 82.12 98 ASN A C 1
ATOM 735 O O . ASN A 1 98 ? -18.606 2.658 8.254 1.00 82.12 98 ASN A O 1
ATOM 739 N N . ARG A 1 99 ? -18.262 1.486 6.376 1.00 75.12 99 ARG A N 1
ATOM 740 C CA . ARG A 1 99 ? -19.686 1.384 5.999 1.00 75.12 99 ARG A CA 1
ATOM 741 C C . ARG A 1 99 ? -20.361 0.100 6.493 1.00 75.12 99 ARG A C 1
ATOM 743 O O . ARG A 1 99 ? -21.571 -0.030 6.287 1.00 75.12 99 ARG A O 1
ATOM 750 N N . GLN A 1 100 ? -19.608 -0.826 7.082 1.00 60.16 100 GLN A N 1
ATOM 751 C CA . GLN A 1 100 ? -20.094 -2.122 7.571 1.00 60.16 100 GLN A CA 1
ATOM 752 C C . GLN A 1 100 ? -20.445 -2.077 9.064 1.00 60.16 100 GLN A C 1
ATOM 754 O O . GLN A 1 100 ? -21.393 -2.798 9.455 1.00 60.16 100 GLN A O 1
#

Radius of gyration: 18.39 Å; Cα contacts (8 Å, |Δi|>4): 126; chains: 1; bounding box: 51×53×37 Å

Solvent-accessible surface area (backbone atoms only — not comparable to full-atom values): 5990 Å² total; per-residue (Å²): 135,86,83,86,86,80,86,78,87,71,76,76,70,78,65,74,45,67,21,70,31,72,51,66,39,64,96,65,75,40,67,41,34,18,34,8,30,65,47,71,56,47,32,36,35,44,95,91,43,79,27,48,80,42,77,65,29,49,48,52,47,56,60,71,61,56,71,76,66,93,59,75,94,53,99,78,78,70,58,58,63,56,54,51,50,52,50,54,39,40,50,50,6,23,53,53,14,64,72,111

Sequence (100 aa):
MTGAIVAFHTACEKDPVEACEQDLFCDGTMEVTACCTDGTDCYYTYNGQEYPDTEQGLADLVEALDCGTTKSISIDGENDSMFVILQSLLEKARELSNRQ

Mean predicted aligned error: 10.88 Å

Foldseek 3Di:
DDDDDDDDPPPPPVPFDKFKFWDADLVRPWIKIWIDTLLPFIWIDGPNDIFGPDPVSVVVVVVVPPSVPPPDPDVPDDCVVVVVVVVVRNVVNSVVSNVD